Protein AF-J9C8T3-F1 (afdb_monomer_lite)

Radius of gyration: 14.64 Å; chains: 1; bounding box: 39×39×29 Å

Structure (mmCIF, N/CA/C/O backbone):
data_AF-J9C8T3-F1
#
_entry.id   AF-J9C8T3-F1
#
loop_
_atom_site.group_PDB
_atom_site.id
_atom_site.type_symbol
_atom_site.label_atom_id
_atom_site.label_alt_id
_atom_site.label_comp_id
_atom_site.label_asym_id
_atom_site.label_entity_id
_atom_site.label_seq_id
_atom_site.pdbx_PDB_ins_code
_atom_site.Cartn_x
_atom_site.Cartn_y
_atom_site.Cartn_z
_atom_site.occupancy
_atom_site.B_iso_or_equiv
_atom_site.auth_seq_id
_atom_site.auth_comp_id
_atom_site.auth_asym_id
_atom_site.auth_atom_id
_atom_site.pdbx_PDB_model_num
ATOM 1 N N . MET A 1 1 ? 7.229 26.222 -13.352 1.00 40.75 1 MET A N 1
ATOM 2 C CA . MET A 1 1 ? 6.162 25.197 -13.363 1.00 40.75 1 MET A CA 1
ATOM 3 C C . MET A 1 1 ? 6.767 23.885 -12.870 1.00 40.75 1 MET A C 1
ATOM 5 O O . MET A 1 1 ? 7.636 23.359 -13.548 1.00 40.75 1 MET A O 1
ATOM 9 N N . LYS A 1 2 ? 6.437 23.410 -11.659 1.00 37.34 2 LYS A N 1
ATOM 10 C CA . LYS A 1 2 ? 6.965 22.129 -11.144 1.00 37.34 2 LYS A CA 1
ATOM 11 C C . LYS A 1 2 ? 6.202 20.990 -11.822 1.00 37.34 2 LYS A C 1
ATOM 13 O O . LYS A 1 2 ? 5.039 20.772 -11.503 1.00 37.34 2 LYS A O 1
ATOM 18 N N . ILE A 1 3 ? 6.843 20.290 -12.753 1.00 53.78 3 ILE A N 1
ATOM 19 C CA . ILE A 1 3 ? 6.311 19.046 -13.312 1.00 53.78 3 ILE A CA 1
ATOM 20 C C . ILE A 1 3 ? 6.495 17.982 -12.225 1.00 53.78 3 ILE A C 1
ATOM 22 O O . ILE A 1 3 ? 7.620 17.598 -11.919 1.00 53.78 3 ILE A O 1
ATOM 26 N N . GLN A 1 4 ? 5.409 17.575 -11.568 1.00 55.03 4 GLN A N 1
ATOM 27 C CA . GLN A 1 4 ? 5.444 16.434 -10.655 1.00 55.03 4 GLN A CA 1
ATOM 28 C C . GLN A 1 4 ? 5.334 15.160 -11.490 1.00 55.03 4 GLN A C 1
ATOM 30 O O . GLN A 1 4 ? 4.257 14.820 -11.977 1.00 55.03 4 GLN A O 1
ATOM 35 N N . THR A 1 5 ? 6.454 14.470 -11.679 1.00 54.66 5 THR A N 1
ATOM 36 C CA . THR A 1 5 ? 6.484 13.183 -12.375 1.00 54.66 5 THR A CA 1
ATOM 37 C C . THR A 1 5 ? 5.887 12.118 -11.457 1.00 54.66 5 THR A C 1
ATOM 39 O O . THR A 1 5 ? 6.565 11.565 -10.596 1.00 54.66 5 THR A O 1
ATOM 42 N N . ILE A 1 6 ? 4.587 11.866 -11.594 1.00 66.62 6 ILE A N 1
ATOM 43 C CA . ILE A 1 6 ? 3.911 10.763 -10.904 1.00 66.62 6 ILE A CA 1
ATOM 44 C C . ILE A 1 6 ? 4.356 9.461 -11.580 1.00 66.62 6 ILE A C 1
ATOM 46 O O . ILE A 1 6 ? 4.256 9.344 -12.804 1.00 66.62 6 ILE A O 1
ATOM 50 N N . SER A 1 7 ? 4.836 8.487 -10.799 1.00 80.69 7 SER A N 1
ATOM 51 C CA . SER A 1 7 ? 5.243 7.183 -11.337 1.00 80.69 7 SER A CA 1
ATOM 52 C C . SER A 1 7 ? 4.090 6.519 -12.099 1.00 80.69 7 SER A C 1
ATOM 54 O O . SER A 1 7 ? 2.922 6.702 -11.757 1.00 80.69 7 SER A O 1
ATOM 56 N N . PHE A 1 8 ? 4.400 5.732 -13.132 1.00 81.19 8 PHE A N 1
ATOM 57 C CA . PHE A 1 8 ? 3.382 4.998 -13.897 1.00 81.19 8 PHE A CA 1
ATOM 58 C C . PHE A 1 8 ? 2.504 4.121 -12.985 1.00 81.19 8 PHE A C 1
ATOM 60 O O . PHE A 1 8 ? 1.284 4.105 -13.112 1.00 81.19 8 PHE A O 1
ATOM 67 N N . PHE A 1 9 ? 3.109 3.502 -11.969 1.00 82.44 9 PHE A N 1
ATOM 68 C CA . PHE A 1 9 ? 2.397 2.765 -10.927 1.00 82.44 9 PHE A CA 1
ATOM 69 C C . PHE A 1 9 ? 1.387 3.633 -10.159 1.00 82.44 9 PHE A C 1
ATOM 71 O O . PHE A 1 9 ? 0.234 3.246 -9.984 1.00 82.44 9 PHE A O 1
ATOM 78 N N . ALA A 1 10 ? 1.774 4.845 -9.754 1.00 84.31 10 ALA A N 1
ATOM 79 C CA . ALA A 1 10 ? 0.862 5.764 -9.082 1.00 84.31 10 ALA A CA 1
ATOM 80 C C . ALA A 1 10 ? -0.254 6.280 -10.013 1.00 84.31 10 ALA A C 1
ATOM 82 O O . ALA A 1 10 ? -1.336 6.609 -9.530 1.00 84.31 10 ALA A O 1
ATOM 83 N N . GLN A 1 11 ? -0.037 6.319 -11.333 1.00 86.25 11 GLN A N 1
ATOM 84 C CA . GLN A 1 11 ? -1.104 6.591 -12.305 1.00 86.25 11 GLN A CA 1
ATOM 85 C C . GLN A 1 11 ? -2.103 5.428 -12.371 1.00 86.25 11 GLN A C 1
ATOM 87 O O . GLN A 1 11 ? -3.304 5.670 -12.314 1.00 86.25 11 GLN A O 1
ATOM 92 N N . ILE A 1 12 ? -1.630 4.178 -12.380 1.00 88.06 12 ILE A N 1
ATOM 93 C CA . ILE A 1 12 ? -2.494 2.986 -12.331 1.00 88.06 12 ILE A CA 1
ATOM 94 C C . ILE A 1 12 ? -3.332 2.964 -11.049 1.00 88.06 12 ILE A C 1
ATOM 96 O O . ILE A 1 12 ? -4.546 2.781 -11.112 1.00 88.06 12 ILE A O 1
ATOM 100 N N . ILE A 1 13 ? -2.719 3.219 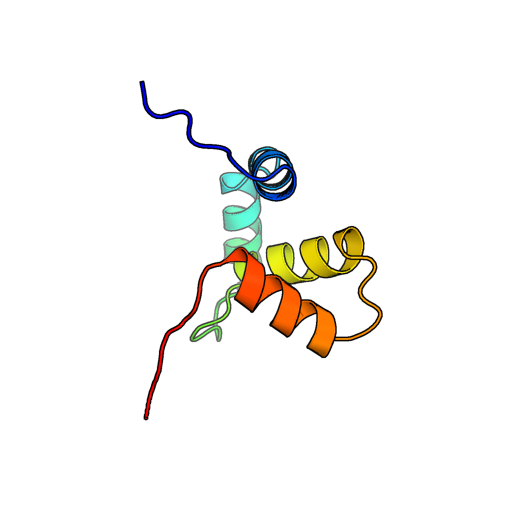-9.888 1.00 91.12 13 ILE A N 1
ATOM 101 C CA . ILE A 1 13 ? -3.435 3.244 -8.603 1.00 91.12 13 ILE A CA 1
ATOM 102 C C . ILE A 1 13 ? -4.579 4.263 -8.607 1.00 91.12 13 ILE A C 1
ATOM 104 O O . ILE A 1 13 ? -5.625 4.002 -8.016 1.00 91.12 13 ILE A O 1
ATOM 108 N N . LYS A 1 14 ? -4.420 5.411 -9.280 1.00 90.44 14 LYS A N 1
ATOM 109 C CA . LYS A 1 14 ? -5.478 6.434 -9.363 1.00 90.44 14 LYS A CA 1
ATOM 110 C C . LYS A 1 14 ? -6.744 5.948 -10.064 1.00 90.44 14 LYS A C 1
ATOM 112 O O . LYS A 1 14 ? -7.799 6.531 -9.836 1.00 90.44 14 LYS A O 1
ATOM 117 N N . HIS A 1 15 ? -6.654 4.910 -10.890 1.00 92.12 15 HIS A N 1
ATOM 118 C CA . HIS A 1 15 ? -7.821 4.311 -11.532 1.00 92.12 15 HIS A CA 1
ATOM 119 C C . HIS A 1 15 ? -8.583 3.349 -10.613 1.00 92.12 15 HIS A C 1
ATOM 121 O O . HIS A 1 15 ? -9.681 2.923 -10.966 1.00 92.12 15 HIS A O 1
ATOM 127 N N . ILE A 1 16 ? -8.041 3.016 -9.436 1.00 93.81 16 ILE A N 1
ATOM 128 C CA . ILE A 1 16 ? -8.727 2.166 -8.466 1.00 93.81 16 ILE A CA 1
ATOM 129 C C . ILE A 1 16 ? -9.766 3.010 -7.705 1.00 93.81 16 ILE A C 1
ATOM 131 O O . ILE A 1 16 ? -9.398 4.001 -7.065 1.00 93.81 16 ILE A O 1
ATOM 135 N N . PRO A 1 17 ? -11.054 2.622 -7.724 1.00 95.56 17 PRO A N 1
ATOM 136 C CA . PRO A 1 17 ? -12.127 3.360 -7.066 1.00 95.56 17 PRO A CA 1
ATOM 137 C C . PRO A 1 17 ? -11.998 3.276 -5.533 1.00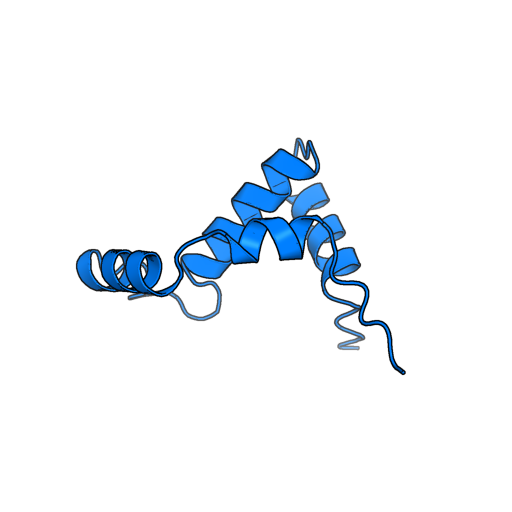 95.56 17 PRO A C 1
ATOM 139 O O . PRO A 1 17 ? -12.368 2.286 -4.896 1.00 95.56 17 PRO A O 1
ATOM 142 N N . ARG A 1 18 ? -11.405 4.314 -4.922 1.00 94.12 18 ARG A N 1
ATOM 143 C CA . ARG A 1 18 ? -11.043 4.306 -3.492 1.00 94.12 18 ARG A CA 1
ATOM 144 C C . ARG A 1 18 ? -12.256 4.285 -2.564 1.00 94.12 18 ARG A C 1
ATOM 146 O O . ARG A 1 18 ? -12.182 3.692 -1.490 1.00 94.12 18 ARG A O 1
ATOM 153 N N . LEU A 1 19 ? -13.354 4.931 -2.952 1.00 95.88 19 LEU A N 1
ATOM 154 C CA . LEU A 1 19 ? -14.553 5.017 -2.120 1.00 95.88 19 LEU A CA 1
ATOM 155 C C . LEU A 1 19 ? -15.233 3.647 -2.011 1.00 95.88 19 LEU A C 1
ATOM 157 O O . LEU A 1 19 ? -15.536 3.174 -0.918 1.00 95.88 19 LEU A O 1
ATOM 161 N N . GLU A 1 20 ? -15.390 2.980 -3.144 1.00 97.19 20 GLU A N 1
ATOM 162 C CA . GLU A 1 20 ? -15.955 1.647 -3.290 1.00 97.19 20 GLU A CA 1
ATOM 163 C C . GLU A 1 20 ? -15.099 0.617 -2.554 1.00 97.19 20 GLU A C 1
ATOM 165 O O . GLU A 1 20 ? -15.630 -0.205 -1.806 1.00 97.19 20 GLU A O 1
ATOM 170 N N . PHE A 1 21 ? -13.772 0.715 -2.681 1.00 96.75 21 PHE A N 1
ATOM 171 C CA . PHE A 1 21 ? -12.850 -0.117 -1.914 1.00 96.75 21 PHE A CA 1
ATOM 172 C C . PHE A 1 21 ? -13.041 0.066 -0.402 1.00 96.75 21 PHE A C 1
ATOM 174 O O . PHE A 1 21 ? -13.214 -0.912 0.325 1.00 96.75 21 PHE A O 1
ATOM 181 N N . ASN A 1 22 ? -13.083 1.312 0.079 1.00 95.88 22 ASN A N 1
ATOM 182 C CA . ASN A 1 22 ? -13.286 1.598 1.499 1.00 95.88 22 ASN A CA 1
ATOM 183 C C . ASN A 1 22 ? -14.653 1.095 2.002 1.00 95.88 22 ASN A C 1
ATOM 185 O O . ASN A 1 22 ? -14.760 0.660 3.149 1.00 95.88 22 ASN A O 1
ATOM 189 N N . ASN A 1 23 ? -15.695 1.119 1.165 1.00 97.38 23 ASN A N 1
ATOM 190 C CA . ASN A 1 23 ? -17.003 0.555 1.510 1.00 97.38 23 ASN A CA 1
ATOM 191 C C . ASN A 1 23 ? -16.928 -0.967 1.697 1.00 97.38 23 ASN A C 1
ATOM 193 O O . ASN A 1 23 ? -17.511 -1.499 2.642 1.00 97.38 23 ASN A O 1
ATOM 197 N N . ILE A 1 24 ? -16.174 -1.669 0.846 1.00 97.25 24 ILE A N 1
ATOM 198 C CA . ILE A 1 24 ? -15.940 -3.116 0.974 1.00 97.25 24 ILE A CA 1
ATOM 199 C C . ILE A 1 24 ? -15.136 -3.416 2.246 1.00 97.25 24 ILE A C 1
ATOM 201 O O . ILE A 1 24 ? -15.530 -4.284 3.026 1.00 97.25 24 ILE A O 1
ATOM 205 N N . VAL A 1 25 ? -14.058 -2.669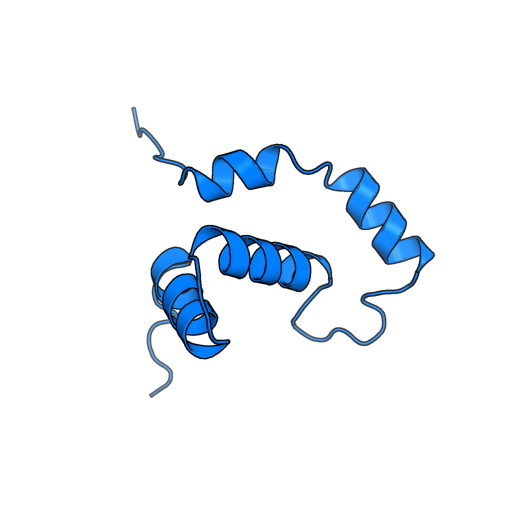 2.502 1.00 96.81 25 VAL A N 1
ATOM 206 C CA . VAL A 1 25 ? -13.240 -2.813 3.720 1.00 96.81 25 VAL A CA 1
ATOM 207 C C . VAL A 1 25 ? -14.091 -2.663 4.978 1.00 96.81 25 VAL A C 1
ATOM 209 O O . VAL A 1 25 ? -13.989 -3.491 5.883 1.00 96.81 25 VAL A O 1
ATOM 212 N N . GLN A 1 26 ? -14.967 -1.656 5.023 1.00 96.00 26 GLN A N 1
ATOM 213 C CA . GLN A 1 26 ? -15.879 -1.444 6.149 1.00 96.00 26 GLN A CA 1
ATOM 214 C C . GLN A 1 26 ? -16.910 -2.568 6.272 1.00 96.00 26 GLN A C 1
ATOM 216 O O . GLN A 1 26 ? -17.090 -3.112 7.362 1.00 96.00 26 GLN A O 1
ATOM 221 N N . LYS A 1 27 ? -17.540 -2.965 5.158 1.00 97.44 27 LYS A N 1
ATOM 222 C CA . LYS A 1 27 ? -18.529 -4.054 5.121 1.00 97.44 27 LYS A CA 1
ATOM 223 C C . LYS A 1 27 ? -17.963 -5.363 5.676 1.00 97.44 27 LYS A C 1
ATOM 225 O O . LYS A 1 27 ? -18.665 -6.076 6.387 1.00 97.44 27 LYS A O 1
ATOM 230 N N . HIS A 1 28 ? -16.708 -5.669 5.356 1.00 96.25 28 HIS A N 1
ATOM 231 C CA . HIS A 1 28 ? -16.040 -6.902 5.773 1.00 96.25 28 HIS A CA 1
ATOM 232 C C . HIS A 1 28 ? -15.161 -6.742 7.019 1.00 96.25 28 HIS A C 1
ATOM 234 O O . HIS A 1 28 ? -14.557 -7.716 7.458 1.00 96.25 28 HIS A O 1
ATOM 240 N N . GLN A 1 29 ? -15.093 -5.540 7.602 1.00 94.06 29 GLN A N 1
ATOM 241 C CA . GLN A 1 29 ? -14.238 -5.221 8.748 1.00 94.06 29 GLN A CA 1
ATOM 242 C C . GLN A 1 29 ? -12.765 -5.627 8.540 1.00 94.06 29 GLN A C 1
ATOM 244 O O . GLN A 1 29 ? -12.092 -6.037 9.486 1.00 94.06 29 GLN A O 1
ATOM 249 N N . ALA A 1 30 ? -12.258 -5.510 7.306 1.00 92.00 30 ALA A N 1
ATOM 250 C CA . ALA A 1 30 ? -10.936 -6.023 6.930 1.00 92.00 30 ALA A CA 1
ATOM 251 C C . ALA A 1 30 ? -9.789 -5.367 7.726 1.00 92.00 30 ALA A C 1
ATOM 253 O O . ALA A 1 30 ? -8.785 -6.014 8.006 1.00 92.00 30 ALA A O 1
ATOM 254 N N . ASP A 1 31 ? -9.982 -4.125 8.180 1.00 94.06 31 ASP A N 1
ATOM 255 C CA . ASP A 1 31 ? -9.004 -3.375 8.979 1.00 94.06 31 ASP A CA 1
ATOM 256 C C . ASP A 1 31 ? -9.236 -3.440 10.497 1.00 94.06 31 ASP A C 1
ATOM 258 O O . ASP A 1 31 ? -8.542 -2.766 11.254 1.00 94.06 31 ASP A O 1
ATOM 262 N N . ARG A 1 32 ? -10.171 -4.263 10.996 1.00 88.81 32 ARG A N 1
ATOM 263 C CA . ARG A 1 32 ? -10.572 -4.258 12.421 1.00 88.81 32 ARG A CA 1
ATOM 264 C C . ARG A 1 32 ? -9.424 -4.463 13.410 1.00 88.81 32 ARG A C 1
ATOM 266 O O . ARG A 1 32 ? -9.456 -3.912 14.506 1.00 88.81 32 ARG A O 1
ATOM 273 N N . PHE A 1 33 ? -8.437 -5.273 13.039 1.00 89.38 33 PHE A N 1
ATOM 274 C CA . PHE A 1 33 ? -7.253 -5.554 13.858 1.00 89.38 33 PHE A CA 1
ATOM 275 C C . PHE A 1 33 ? -5.965 -4.995 13.245 1.00 89.38 33 PHE A C 1
ATOM 277 O O . PHE A 1 33 ? -4.868 -5.261 13.744 1.00 89.38 33 PHE A O 1
ATOM 284 N N . SER A 1 34 ? -6.089 -4.210 12.173 1.00 86.31 34 SER A N 1
ATOM 285 C CA . SER A 1 34 ? -4.961 -3.538 11.546 1.00 86.31 34 SER A CA 1
ATOM 286 C C . SER A 1 34 ? -4.442 -2.439 12.472 1.00 86.31 34 SER A C 1
ATOM 288 O O . SER A 1 34 ? -5.181 -1.546 12.877 1.00 86.31 34 SER A O 1
ATOM 290 N N . LYS A 1 35 ? -3.154 -2.504 12.833 1.00 80.25 35 LYS A N 1
ATOM 291 C CA . LYS A 1 35 ? -2.496 -1.454 13.632 1.00 80.25 35 LYS A CA 1
ATOM 292 C C . LYS A 1 35 ? -1.699 -0.466 12.783 1.00 80.25 35 LYS A C 1
ATOM 294 O O . LYS A 1 35 ? -1.572 0.691 13.164 1.00 80.25 35 LYS A O 1
ATOM 299 N N . ARG A 1 36 ? -1.082 -0.940 11.695 1.00 83.75 36 ARG A N 1
ATOM 300 C CA . ARG A 1 36 ? -0.151 -0.162 10.851 1.00 83.75 36 ARG A CA 1
ATOM 301 C C . ARG A 1 36 ? -0.167 -0.552 9.370 1.00 83.75 36 ARG A C 1
ATOM 303 O O . ARG A 1 36 ? 0.561 0.053 8.598 1.00 83.75 36 ARG A O 1
ATOM 310 N N . PHE A 1 37 ? -0.933 -1.575 8.996 1.00 88.31 37 PHE A N 1
ATOM 311 C CA . PHE A 1 37 ? -0.946 -2.123 7.642 1.00 88.31 37 PHE A CA 1
ATOM 312 C C . PHE A 1 37 ? -2.385 -2.402 7.243 1.00 88.31 37 PHE A C 1
ATOM 314 O O . PHE A 1 37 ? -2.999 -3.359 7.723 1.00 88.31 37 PHE A O 1
ATOM 321 N N . THR A 1 38 ? -2.956 -1.489 6.474 1.00 94.56 38 THR A N 1
ATOM 322 C CA . THR A 1 38 ? -4.367 -1.524 6.091 1.00 94.56 38 THR A CA 1
ATOM 323 C C . THR A 1 38 ? -4.589 -2.448 4.899 1.00 94.56 38 THR A C 1
ATOM 325 O O . THR A 1 38 ? -3.661 -2.778 4.159 1.00 94.56 38 THR A O 1
ATOM 328 N N . ALA A 1 39 ? -5.839 -2.816 4.646 1.00 94.62 39 ALA A N 1
ATOM 329 C CA . ALA A 1 39 ? -6.256 -3.536 3.453 1.00 94.62 39 ALA A CA 1
ATOM 330 C C . ALA A 1 39 ? -5.877 -2.770 2.175 1.00 94.62 39 ALA A C 1
ATOM 332 O O . ALA A 1 39 ? -5.598 -3.377 1.141 1.00 94.62 39 ALA A O 1
ATOM 333 N N . TRP A 1 40 ? -5.821 -1.435 2.246 1.00 94.81 40 TRP A N 1
ATOM 334 C CA . TRP A 1 40 ? -5.301 -0.619 1.155 1.00 94.81 40 TRP A CA 1
ATOM 335 C C . TRP A 1 40 ? -3.799 -0.827 0.952 1.00 94.81 40 TRP A C 1
ATOM 337 O O . TRP A 1 40 ? -3.372 -1.077 -0.172 1.00 94.81 40 TRP A O 1
ATOM 347 N N . ASP A 1 41 ? -3.004 -0.770 2.021 1.00 92.19 41 ASP A N 1
ATOM 348 C CA . ASP A 1 41 ? -1.555 -1.002 1.943 1.00 92.19 41 ASP A CA 1
ATOM 349 C C . ASP A 1 41 ? -1.256 -2.411 1.416 1.00 92.19 41 ASP A C 1
ATOM 351 O O . ASP A 1 41 ? -0.382 -2.587 0.567 1.00 92.19 41 ASP A O 1
ATOM 355 N N . GLN A 1 42 ? -2.049 -3.398 1.840 1.00 91.88 42 GLN A N 1
ATOM 356 C CA . GLN A 1 42 ? -1.997 -4.763 1.329 1.00 91.88 42 GLN A CA 1
ATOM 357 C C . GLN A 1 42 ? -2.289 -4.834 -0.173 1.00 91.88 42 GLN A C 1
ATOM 359 O O . GLN A 1 42 ? -1.549 -5.491 -0.905 1.00 91.88 42 GLN A O 1
ATOM 364 N N . LEU A 1 43 ? -3.339 -4.160 -0.651 1.00 92.75 43 LEU A N 1
ATOM 365 C CA . LEU A 1 43 ? -3.672 -4.114 -2.075 1.00 92.75 43 LEU A CA 1
ATOM 366 C C . LEU A 1 43 ? -2.527 -3.508 -2.893 1.00 9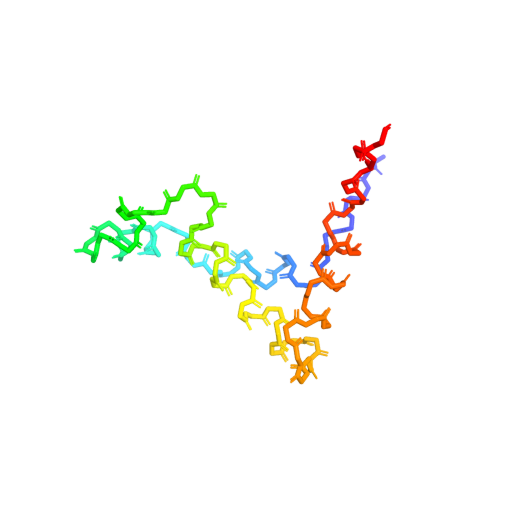2.75 43 LEU A C 1
ATOM 368 O O . LEU A 1 43 ? -2.119 -4.084 -3.901 1.00 92.75 43 LEU A O 1
ATOM 372 N N . ILE A 1 44 ? -2.000 -2.363 -2.455 1.00 91.62 44 ILE A N 1
ATOM 373 C CA . ILE A 1 44 ? -0.896 -1.687 -3.141 1.00 91.62 44 ILE A CA 1
ATOM 374 C C . ILE A 1 44 ? 0.358 -2.560 -3.154 1.00 91.62 44 ILE A C 1
ATOM 376 O O . ILE A 1 44 ? 0.999 -2.666 -4.199 1.00 91.62 44 ILE A O 1
ATOM 380 N N . ALA A 1 45 ? 0.673 -3.223 -2.040 1.00 87.25 45 ALA A N 1
ATOM 381 C CA . ALA A 1 45 ? 1.785 -4.159 -1.970 1.00 87.25 45 ALA A CA 1
ATOM 382 C C . ALA A 1 45 ? 1.611 -5.295 -2.984 1.00 87.25 45 ALA A C 1
ATOM 384 O O . ALA A 1 45 ? 2.496 -5.486 -3.807 1.00 87.25 45 ALA A O 1
ATOM 385 N N . MET A 1 46 ? 0.458 -5.977 -2.998 1.00 88.81 46 MET A N 1
ATOM 386 C CA . MET A 1 46 ? 0.187 -7.080 -3.933 1.00 88.81 46 MET A CA 1
ATOM 387 C C . MET A 1 46 ? 0.272 -6.646 -5.397 1.00 88.81 46 MET A C 1
ATOM 389 O O . MET A 1 46 ? 0.850 -7.358 -6.215 1.00 88.81 46 MET A O 1
ATOM 393 N N . LEU A 1 47 ? -0.273 -5.475 -5.734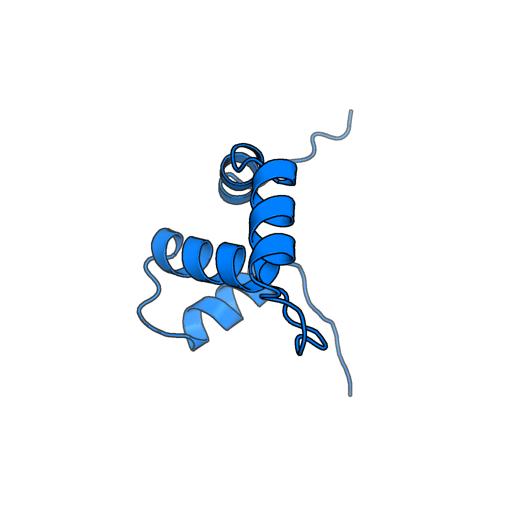 1.00 88.62 47 LEU A N 1
ATOM 394 C CA . LEU A 1 47 ? -0.160 -4.925 -7.083 1.00 88.62 47 LEU A CA 1
ATOM 395 C C . LEU A 1 47 ? 1.300 -4.653 -7.431 1.00 88.62 47 LEU A C 1
ATOM 397 O O . LEU A 1 47 ? 1.750 -5.051 -8.500 1.00 88.62 47 LEU A O 1
ATOM 401 N N . TRP A 1 48 ? 2.055 -4.041 -6.521 1.00 83.12 48 TRP A N 1
ATOM 402 C CA . TRP A 1 48 ? 3.481 -3.826 -6.727 1.00 83.12 48 TRP A CA 1
ATOM 403 C C . TRP A 1 48 ? 4.218 -5.141 -6.993 1.00 83.12 48 TRP A C 1
ATOM 405 O O . TRP A 1 48 ? 4.979 -5.183 -7.950 1.00 83.12 48 TRP A O 1
ATOM 415 N N . CYS A 1 49 ? 3.932 -6.221 -6.249 1.00 80.44 49 CYS A N 1
ATOM 416 C CA . CYS A 1 49 ? 4.534 -7.542 -6.487 1.00 80.44 49 CYS A CA 1
ATOM 417 C C . CYS A 1 49 ? 4.358 -8.007 -7.936 1.00 80.44 49 CYS A C 1
ATOM 419 O O . CYS A 1 49 ? 5.311 -8.452 -8.572 1.00 80.44 49 CYS A O 1
ATOM 421 N N . GLN A 1 50 ? 3.130 -7.895 -8.449 1.00 83.06 50 GLN A N 1
ATOM 422 C CA . GLN A 1 50 ? 2.795 -8.332 -9.803 1.00 83.06 50 GLN A CA 1
ATOM 423 C C . GLN A 1 50 ? 3.460 -7.440 -10.858 1.00 83.06 50 GLN A C 1
ATOM 425 O O . GLN A 1 50 ? 3.949 -7.935 -11.869 1.00 83.06 50 GLN A O 1
ATOM 430 N N . PHE A 1 51 ? 3.521 -6.128 -10.615 1.00 76.56 51 PHE A N 1
ATOM 431 C CA . PHE A 1 51 ? 4.131 -5.167 -11.539 1.00 76.56 51 PHE A CA 1
ATOM 432 C C . PHE A 1 51 ? 5.661 -5.203 -11.543 1.00 76.56 51 PHE A C 1
ATOM 434 O O . PHE A 1 51 ? 6.267 -4.952 -12.582 1.00 76.56 51 PHE A O 1
ATOM 441 N N . SER A 1 52 ? 6.292 -5.500 -10.408 1.00 73.12 52 SER A N 1
ATOM 442 C CA . SER A 1 52 ? 7.747 -5.618 -10.313 1.00 73.12 52 SER A CA 1
ATOM 443 C C . SER A 1 52 ? 8.263 -6.978 -10.781 1.00 73.12 52 SER A C 1
ATOM 445 O O . SER A 1 52 ? 9.474 -7.167 -10.807 1.00 73.12 52 SER A O 1
ATOM 447 N N . GLY A 1 53 ? 7.369 -7.924 -11.108 1.00 65.00 53 GLY A N 1
ATOM 448 C CA . GLY A 1 53 ? 7.734 -9.318 -11.366 1.00 65.00 53 GLY A CA 1
ATOM 449 C C . GLY A 1 53 ? 8.429 -9.964 -10.167 1.00 65.00 53 GLY A C 1
ATOM 450 O O . GLY A 1 53 ? 9.264 -10.840 -10.356 1.00 65.00 53 GLY A O 1
ATOM 451 N N . ALA A 1 54 ? 8.146 -9.480 -8.951 1.00 56.28 54 ALA A N 1
ATOM 452 C CA . ALA A 1 54 ? 8.884 -9.893 -7.767 1.00 56.28 54 ALA A CA 1
ATOM 453 C C . ALA A 1 54 ? 8.492 -11.316 -7.371 1.00 56.28 54 ALA A C 1
ATOM 455 O O . ALA A 1 54 ? 7.329 -11.582 -7.056 1.00 56.28 54 ALA A O 1
ATOM 456 N N . GLU A 1 55 ? 9.475 -12.208 -7.323 1.00 58.03 55 GLU A N 1
ATOM 457 C CA . GLU A 1 55 ? 9.284 -13.602 -6.913 1.00 58.03 55 GLU A CA 1
ATOM 458 C C . GLU A 1 55 ? 9.326 -13.754 -5.381 1.00 58.03 55 GLU A C 1
ATOM 460 O O . GLU A 1 55 ? 9.032 -14.826 -4.848 1.00 58.03 55 GLU A O 1
ATOM 465 N N . SER A 1 56 ? 9.663 -12.686 -4.637 1.00 58.75 56 SER A N 1
ATOM 466 C CA . SER A 1 56 ? 9.775 -12.741 -3.174 1.00 58.75 56 SER A CA 1
ATOM 467 C C . SER A 1 56 ? 9.365 -11.461 -2.430 1.00 58.75 56 SER A C 1
ATOM 469 O O . SER A 1 56 ? 9.573 -10.338 -2.892 1.00 58.75 56 SER A O 1
ATOM 471 N N . LEU A 1 57 ? 8.865 -11.635 -1.194 1.00 57.16 57 LEU A N 1
ATOM 472 C CA . LEU A 1 57 ? 8.551 -10.566 -0.221 1.00 57.16 57 LEU A CA 1
ATOM 473 C C . LEU A 1 57 ? 9.701 -9.562 -0.017 1.00 57.16 57 LEU A C 1
ATOM 475 O O . LEU A 1 57 ? 9.452 -8.394 0.269 1.00 57.16 57 LEU A O 1
ATOM 479 N N . ARG A 1 58 ? 10.951 -9.998 -0.207 1.00 64.31 58 ARG A N 1
ATOM 480 C CA . ARG A 1 58 ? 12.152 -9.169 -0.057 1.00 64.31 58 ARG A CA 1
ATOM 481 C C . ARG A 1 58 ? 12.352 -8.202 -1.224 1.00 64.31 58 ARG A C 1
ATOM 483 O O . ARG A 1 58 ? 12.748 -7.063 -1.004 1.00 64.31 58 ARG A O 1
ATOM 490 N N . GLU A 1 59 ? 12.042 -8.614 -2.449 1.00 62.44 59 GLU A N 1
ATOM 491 C CA . GLU A 1 59 ? 12.066 -7.711 -3.611 1.00 62.44 59 GLU A CA 1
ATOM 492 C C . GLU A 1 59 ? 10.963 -6.656 -3.518 1.00 62.44 59 GLU A C 1
ATOM 494 O O . GLU A 1 59 ? 11.162 -5.500 -3.891 1.00 62.44 59 GLU A O 1
ATOM 499 N N . ILE A 1 60 ? 9.823 -7.032 -2.937 1.00 63.00 60 ILE A N 1
ATOM 500 C CA . ILE A 1 60 ? 8.702 -6.128 -2.674 1.00 63.00 60 ILE A CA 1
ATOM 501 C C . ILE A 1 60 ? 9.087 -5.094 -1.611 1.00 63.00 60 ILE A C 1
ATOM 503 O O . ILE A 1 60 ? 8.865 -3.904 -1.821 1.00 63.00 60 ILE A O 1
ATOM 507 N N . GLU A 1 61 ? 9.717 -5.513 -0.508 1.00 69.44 61 GLU A N 1
ATOM 508 C CA . GLU A 1 61 ? 10.226 -4.611 0.535 1.00 69.44 61 GLU A CA 1
ATOM 509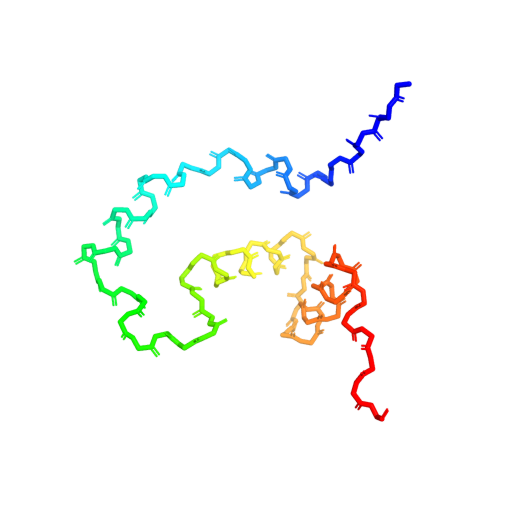 C C . GLU A 1 61 ? 11.269 -3.624 -0.016 1.00 69.44 61 GLU A C 1
ATOM 511 O O . GLU A 1 61 ? 11.159 -2.418 0.210 1.00 69.44 61 GLU A O 1
ATOM 516 N N . ILE A 1 62 ? 12.246 -4.112 -0.789 1.00 68.75 62 ILE A N 1
ATOM 517 C CA . ILE A 1 62 ? 13.300 -3.283 -1.399 1.00 68.75 62 ILE A CA 1
ATOM 518 C C . ILE A 1 62 ? 12.706 -2.324 -2.450 1.00 68.75 62 ILE A C 1
ATOM 520 O O . ILE A 1 62 ? 13.081 -1.148 -2.521 1.00 68.75 62 ILE A O 1
ATOM 524 N N . GLY A 1 63 ? 11.741 -2.790 -3.247 1.00 65.69 63 GLY A N 1
ATOM 525 C CA . GLY A 1 63 ? 11.012 -1.978 -4.224 1.00 65.69 63 GLY A CA 1
ATOM 526 C C . GLY A 1 63 ? 10.155 -0.886 -3.575 1.00 65.69 63 GLY A C 1
ATOM 527 O O . GLY A 1 63 ? 10.175 0.263 -4.011 1.00 65.69 63 GLY A O 1
ATOM 528 N N . LEU A 1 64 ? 9.463 -1.203 -2.478 1.00 67.62 64 LEU A N 1
ATOM 529 C CA . LEU A 1 64 ? 8.699 -0.228 -1.695 1.00 67.62 64 LEU A CA 1
ATOM 530 C C . LEU A 1 64 ? 9.624 0.777 -0.990 1.00 67.62 64 LEU A C 1
ATOM 532 O O . LEU A 1 64 ? 9.361 1.976 -1.043 1.00 67.62 64 LEU A O 1
ATOM 536 N N . GLN A 1 65 ? 10.742 0.341 -0.398 1.00 63.94 65 GLN A N 1
ATOM 537 C CA . GLN A 1 65 ? 11.734 1.250 0.201 1.00 63.94 65 GLN A CA 1
ATOM 538 C C . GLN A 1 65 ? 12.353 2.207 -0.826 1.00 63.94 65 GLN A C 1
ATOM 540 O O . GLN A 1 65 ? 12.594 3.378 -0.519 1.00 63.94 65 GLN A O 1
ATOM 545 N N . SER A 1 66 ? 12.599 1.734 -2.048 1.00 64.25 66 SER A N 1
ATOM 546 C CA . SER A 1 66 ? 13.126 2.573 -3.129 1.00 64.25 66 SER A CA 1
ATOM 547 C C . SER A 1 66 ? 12.062 3.494 -3.740 1.00 64.25 66 SER A C 1
ATOM 549 O O . SER A 1 66 ? 12.383 4.630 -4.089 1.00 64.25 66 SER A O 1
ATOM 551 N N . GLY A 1 67 ? 10.800 3.057 -3.809 1.00 61.34 67 GLY A N 1
ATOM 552 C CA . GLY A 1 67 ? 9.684 3.822 -4.375 1.00 61.34 67 GLY A CA 1
ATOM 553 C C . GLY A 1 67 ? 9.065 4.874 -3.445 1.00 61.34 67 GLY A C 1
ATOM 554 O O . GLY A 1 67 ? 8.570 5.890 -3.931 1.00 61.34 67 GLY A O 1
ATOM 555 N N . VAL A 1 68 ? 9.098 4.665 -2.123 1.00 59.72 68 VAL A N 1
ATOM 556 C CA . VAL A 1 68 ? 8.470 5.566 -1.127 1.00 59.72 68 VAL A CA 1
ATOM 557 C C . VAL A 1 68 ? 9.446 6.636 -0.607 1.00 59.72 68 VAL A C 1
ATOM 559 O O . VAL A 1 68 ? 9.031 7.637 -0.027 1.00 59.72 68 VAL A O 1
ATOM 562 N N . GLY A 1 69 ? 10.742 6.501 -0.900 1.00 50.59 69 GLY A N 1
ATOM 563 C CA . GLY A 1 69 ? 11.776 7.398 -0.398 1.00 50.59 69 GLY A CA 1
ATOM 564 C C . GLY A 1 69 ? 12.214 6.997 1.010 1.00 50.59 69 GLY A C 1
ATOM 565 O O . GLY A 1 69 ? 11.400 6.727 1.887 1.00 50.59 69 GLY A O 1
ATOM 566 N N . ARG A 1 70 ? 13.538 6.932 1.188 1.00 47.53 70 ARG A N 1
ATOM 567 C CA . ARG A 1 70 ? 14.255 6.512 2.400 1.00 47.53 70 ARG A CA 1
ATOM 568 C C . ARG A 1 70 ? 13.517 6.893 3.693 1.00 47.53 70 ARG A C 1
ATOM 570 O O . ARG A 1 70 ? 13.517 8.061 4.075 1.00 47.53 70 ARG A O 1
ATOM 577 N N . LEU A 1 71 ? 13.019 5.895 4.427 1.00 52.28 71 LEU A N 1
ATOM 578 C CA . LEU A 1 71 ? 12.888 5.994 5.881 1.00 52.28 71 LEU A CA 1
ATOM 579 C C . LEU A 1 71 ? 14.315 6.047 6.440 1.00 52.28 71 LEU A C 1
ATOM 581 O O . LEU A 1 71 ? 14.928 5.027 6.747 1.00 52.28 71 LEU A O 1
ATOM 585 N N . GLN A 1 72 ? 14.899 7.245 6.422 1.00 50.81 72 GLN A N 1
ATOM 586 C CA . GLN A 1 72 ? 16.238 7.490 6.933 1.00 50.81 72 GLN A CA 1
ATOM 587 C C . GLN A 1 72 ? 16.253 7.212 8.438 1.00 50.81 72 GLN A C 1
ATOM 589 O O . GLN A 1 72 ? 15.529 7.851 9.189 1.00 50.81 72 GLN A O 1
ATOM 594 N N . HIS A 1 73 ? 17.122 6.274 8.820 1.00 51.62 73 HIS A N 1
ATOM 595 C CA . HIS A 1 73 ? 17.817 6.182 10.102 1.00 51.62 73 HIS A CA 1
ATOM 596 C C . HIS A 1 73 ? 16.976 6.256 11.387 1.00 51.62 73 HIS A C 1
ATOM 598 O O . HIS A 1 73 ? 16.661 7.324 11.898 1.00 51.62 73 HIS A O 1
ATOM 604 N N . ILE A 1 74 ? 16.789 5.092 12.008 1.00 41.91 74 ILE A N 1
ATOM 605 C CA . ILE A 1 74 ? 16.891 4.968 13.467 1.00 41.91 74 ILE A CA 1
ATOM 606 C C . ILE A 1 74 ? 18.195 4.225 13.754 1.00 41.91 74 ILE A C 1
ATOM 608 O O . ILE A 1 74 ? 18.233 2.997 13.767 1.00 41.91 74 ILE A O 1
ATOM 612 N N . ASN A 1 75 ? 19.268 5.000 13.892 1.00 38.56 75 ASN A N 1
ATOM 613 C CA . ASN A 1 75 ? 20.398 4.679 14.756 1.00 38.56 75 ASN A CA 1
ATOM 614 C C . ASN A 1 75 ? 20.734 5.946 15.536 1.00 38.56 75 ASN A C 1
ATOM 616 O O . ASN A 1 75 ? 20.792 7.002 14.864 1.00 38.56 75 ASN A O 1
#

Organism: NCBI:txid749906

Sequence (75 aa):
MKIQTISFFAQIIKHIPRLEFNNIVQKHQADRFSKRFTAWDQLIAMLWCQFSGAESLREIEIGLQSGVGRLQHIN

pLDDT: mean 77.13, std 17.74, range [37.34, 97.44]

Foldseek 3Di:
DDDDPDDPLNVVVVPPPVVVVVVVCVVVVQCVVPDDAGPVNVVSLVVQCVVVVPPDPVVSVVVCCVVVDHPDDDD

Secondary structure (DSSP, 8-state):
-------HHHHHHHTS-HHHHHHHHHHHTTTTT-SS--HHHHHHHHHHHHHTT-SSHHHHHHHHHHHH-------

InterPro domains:
  IPR025399 Domain of unknown function DUF4372 [PF14294] (6-74)